Protein AF-A0A2A2M1S4-F1 (afdb_monomer)

Foldseek 3Di:
DDDDDDDDDDDDDDDDDDDDDDDDDDDPDDDDDDPDDDPPPPPPPPDPPDDDDDDDPPDDPDDDDDVVVVVVVVVVVVVLQFWAFAAEDEAQCVVPDDPVLVVQLCVPQPCNVQHRHTDGPVVLVVSLVVSLVVSQVSLVVSQLPVKHWDWDWDDDNHIYIYIYINSDDRPDD

Nearest PDB structures (foldseek):
  8us1-assembly1_A  TM=6.925E-01  e=4.256E-03  Pseudomonas aeruginosa PAO1
  8us2-assembly1_A  TM=6.940E-01  e=2.063E-02  Pseudomonas aeruginosa PAO1
  3mc9-assembly3_A  TM=6.589E-01  e=3.210E-02  Nostoc sp. PCC 7120 = FACHB-418
  2x8x-assembly1_X  TM=6.899E-01  e=9.391E-02  Thermosynechococcus vestitus
  6j09-assembly1_A  TM=4.963E-01  e=4.132E-02  Haemophilus influenzae

Solvent-accessible surface area (backbone atoms only — not comparable to full-atom values): 11290 Å² total; per-residue (Å²): 143,84,86,84,88,83,82,88,87,83,81,90,78,83,90,76,89,76,93,76,81,85,76,79,84,79,75,82,83,77,90,72,95,67,96,69,82,68,82,79,72,72,82,74,78,80,58,91,83,57,80,81,74,86,76,77,88,80,81,73,82,73,81,80,80,57,67,73,61,54,54,56,51,51,51,50,54,52,58,50,61,44,65,37,39,33,46,74,50,78,40,66,42,81,93,71,63,42,73,64,56,52,50,54,45,54,76,70,26,60,57,56,74,46,58,60,42,70,43,23,57,70,57,48,53,52,40,42,53,56,40,34,54,50,50,41,50,52,40,35,74,75,61,25,75,75,36,44,56,49,71,49,73,46,85,61,94,56,30,34,40,37,38,42,32,43,48,66,80,70,82,86,125

Secondary structure (DSSP, 8-state):
-----------------------------------------------TTSPPP--------PPP--HHHHHHHHHHHHHHHS-EE-EEEEES-TTT--HHHHHHHHHH-HHHHTTT-EE-HHHHHHHHHHHHHHHHHHHHHTT-TT-EEEEEEE-SSS-EEEEEEE-------

Sequence (173 aa):
MVSRWGWFGLGATAAFLVAGSAAAQTSPAGDTTRPQTPPTTDGVSLDPNAPLAALPDIGVAWPELKPDATEAAATQATDAAGERRYGWRIEGIDSAATPLLRRRFEELSTLAENDGSAANAAQLDRRAREDGDLLRTLLRGEGYYDARVTTRIEPGAKPQVVLAAEPGTLPSG

pLDDT: mean 78.71, std 19.23, range [35.84, 98.75]

Mean predicted aligned error: 17.97 Å

Organism: NCBI:txid2018661

Radius of gyration: 29.14 Å; Cα contacts (8 Å, |Δi|>4): 161; chains: 1; bounding box: 76×52×60 Å

Structure (mmCIF, N/CA/C/O backbone):
data_AF-A0A2A2M1S4-F1
#
_entry.id   AF-A0A2A2M1S4-F1
#
loop_
_atom_site.group_PDB
_atom_site.id
_atom_site.type_symbol
_atom_site.label_atom_id
_atom_site.label_alt_id
_atom_site.label_comp_id
_atom_site.label_asym_id
_atom_site.label_entity_id
_atom_site.label_seq_id
_atom_site.pdbx_PDB_ins_code
_atom_site.Cartn_x
_atom_site.Cartn_y
_atom_site.Cartn_z
_atom_site.occupancy
_atom_site.B_iso_or_equiv
_atom_site.auth_seq_id
_atom_site.auth_comp_id
_atom_site.auth_asym_id
_atom_site.auth_atom_id
_atom_site.pdbx_PDB_model_num
ATOM 1 N N . MET A 1 1 ? -16.316 14.871 -21.909 1.00 46.59 1 MET A N 1
ATOM 2 C CA . MET A 1 1 ? -15.687 16.192 -21.708 1.00 46.59 1 MET A CA 1
ATOM 3 C C . MET A 1 1 ? -16.493 16.953 -20.676 1.00 46.59 1 ME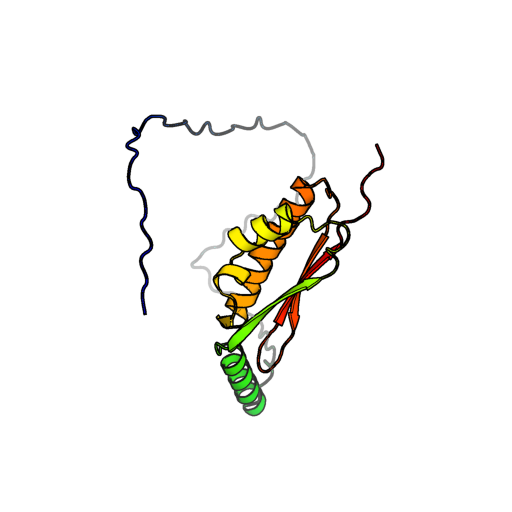T A C 1
ATOM 5 O O . MET A 1 1 ? -17.664 17.184 -20.929 1.00 46.59 1 MET A O 1
ATOM 9 N N . VAL A 1 2 ? -15.883 17.259 -19.531 1.00 45.09 2 VAL A N 1
ATOM 10 C CA . VAL A 1 2 ? -16.003 18.493 -18.727 1.00 45.09 2 VAL A CA 1
ATOM 11 C C . VAL A 1 2 ? -15.406 18.164 -17.361 1.00 45.09 2 VAL A C 1
ATOM 13 O O . VAL A 1 2 ? -16.026 17.551 -16.499 1.00 45.09 2 VAL A O 1
ATOM 16 N N . SER A 1 3 ? -14.139 18.535 -17.223 1.00 46.19 3 SER A N 1
ATOM 17 C CA . SER A 1 3 ? -13.501 18.801 -15.942 1.00 46.19 3 SER A CA 1
ATOM 18 C C . SER A 1 3 ? -14.006 20.147 -15.429 1.00 46.19 3 SER A C 1
ATOM 20 O O . SER A 1 3 ? -14.232 21.046 -16.241 1.00 46.19 3 SER A O 1
ATOM 22 N N . ARG A 1 4 ? -14.087 20.317 -14.106 1.00 54.47 4 ARG A N 1
ATOM 23 C CA . ARG A 1 4 ? -13.601 21.522 -13.410 1.00 54.47 4 ARG A CA 1
ATOM 24 C C . ARG A 1 4 ? -13.652 21.321 -11.899 1.00 54.47 4 ARG A C 1
ATOM 26 O O . ARG A 1 4 ? -14.689 21.416 -11.256 1.00 54.47 4 ARG A O 1
ATOM 33 N N . TRP A 1 5 ? -12.467 21.031 -11.387 1.00 47.03 5 TRP A N 1
ATOM 34 C CA . TRP A 1 5 ? -12.065 21.080 -9.994 1.00 47.03 5 TRP A CA 1
ATOM 35 C C . TRP A 1 5 ? -11.894 22.557 -9.607 1.00 47.03 5 TRP A C 1
ATOM 37 O O . TRP A 1 5 ? -11.208 23.299 -10.311 1.00 47.03 5 TRP A O 1
ATOM 47 N N . GLY A 1 6 ? -12.569 23.004 -8.548 1.00 44.28 6 GLY A N 1
ATOM 48 C CA . GLY A 1 6 ? -12.436 24.351 -7.994 1.00 44.28 6 GLY A CA 1
ATOM 49 C C . GLY A 1 6 ? -11.845 24.265 -6.594 1.00 44.28 6 GLY A C 1
ATOM 50 O O . GLY A 1 6 ? -12.537 23.867 -5.664 1.00 44.28 6 GLY A O 1
ATOM 51 N N . TRP A 1 7 ? -10.563 24.601 -6.464 1.00 46.94 7 TRP A N 1
ATOM 52 C CA . TRP A 1 7 ? -9.856 24.697 -5.190 1.00 46.94 7 TRP A CA 1
ATOM 53 C C . TRP A 1 7 ? -10.080 26.089 -4.578 1.00 46.94 7 TRP A C 1
ATOM 55 O O . TRP A 1 7 ? -9.906 27.107 -5.248 1.00 46.94 7 TRP A O 1
ATOM 65 N N . PHE A 1 8 ? -10.463 26.120 -3.301 1.00 46.69 8 PHE A N 1
ATOM 66 C CA . PHE A 1 8 ? -10.612 27.316 -2.469 1.00 46.69 8 PHE A CA 1
ATOM 67 C C . PHE A 1 8 ? -9.246 27.792 -1.952 1.00 46.69 8 PHE A C 1
ATOM 69 O O . PHE A 1 8 ? -8.544 27.041 -1.281 1.00 46.69 8 PHE A O 1
ATOM 76 N N . GLY A 1 9 ? -8.868 29.041 -2.232 1.00 35.84 9 GLY A N 1
ATOM 77 C CA . GLY A 1 9 ? -7.676 29.677 -1.666 1.00 35.84 9 GLY A CA 1
ATOM 78 C C . GLY A 1 9 ? -8.059 30.764 -0.665 1.00 35.84 9 GLY A C 1
ATOM 79 O O . GLY A 1 9 ? -8.539 31.820 -1.064 1.00 35.84 9 GLY A O 1
ATOM 80 N N . LEU A 1 10 ? -7.846 30.513 0.627 1.00 44.66 10 LEU A N 1
ATOM 81 C CA . LEU A 1 10 ? -7.870 31.531 1.680 1.00 44.66 10 LEU A CA 1
ATOM 82 C C . LEU A 1 10 ? -7.077 31.005 2.880 1.00 44.66 10 LEU A C 1
ATOM 84 O O . LEU A 1 10 ? -7.349 29.905 3.351 1.00 44.66 10 LEU A O 1
ATOM 88 N N . GLY A 1 11 ? -6.118 31.786 3.379 1.00 39.53 11 GLY A N 1
ATOM 89 C CA . GLY A 1 11 ? -5.499 31.516 4.677 1.00 39.53 11 GLY A CA 1
ATOM 90 C C . GLY A 1 11 ? -4.037 31.917 4.771 1.00 39.53 11 GLY A C 1
ATOM 91 O O . GLY A 1 11 ? -3.149 31.084 4.654 1.00 39.53 11 GLY A O 1
ATOM 92 N N . ALA A 1 12 ? -3.802 33.204 5.007 1.00 45.25 12 ALA A N 1
ATOM 93 C CA . ALA A 1 12 ? -2.552 33.698 5.559 1.00 45.25 12 ALA A CA 1
ATOM 94 C C . ALA A 1 12 ? -2.386 33.213 7.008 1.00 45.25 12 ALA A C 1
ATOM 96 O O . ALA A 1 12 ? -3.321 33.368 7.788 1.00 45.25 12 ALA A O 1
ATOM 97 N N . THR A 1 13 ? -1.195 32.747 7.392 1.00 52.09 13 THR A N 1
ATOM 98 C CA . THR A 1 13 ? -0.776 32.689 8.803 1.00 52.09 13 THR A CA 1
ATOM 99 C C . THR A 1 13 ? 0.745 32.765 8.936 1.00 52.09 13 THR A C 1
ATOM 101 O O . THR A 1 13 ? 1.486 31.870 8.546 1.00 52.09 13 THR A O 1
ATOM 104 N N . ALA A 1 14 ? 1.155 33.913 9.473 1.00 48.59 14 ALA A N 1
ATOM 105 C CA . ALA A 1 14 ? 2.341 34.242 10.255 1.00 48.59 14 ALA A CA 1
ATOM 106 C C . ALA A 1 14 ? 3.395 33.147 10.522 1.00 48.59 14 ALA A C 1
ATOM 108 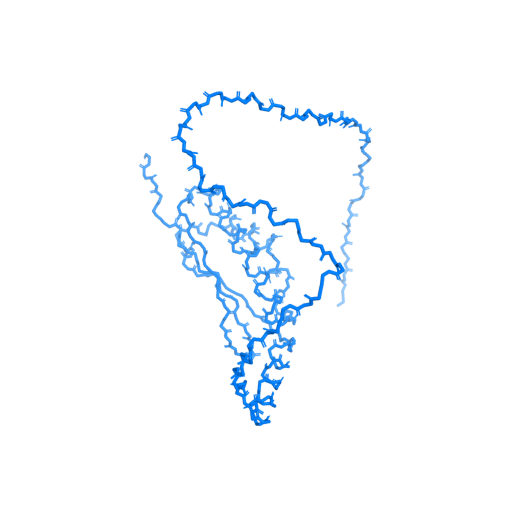O O . ALA A 1 14 ? 3.143 32.146 11.190 1.00 48.59 14 ALA A O 1
ATOM 109 N N . ALA A 1 15 ? 4.628 33.471 10.129 1.00 50.94 15 ALA A N 1
ATOM 110 C CA . ALA A 1 15 ? 5.850 32.943 10.715 1.00 50.94 15 ALA A CA 1
ATOM 111 C C . ALA A 1 15 ? 5.984 33.408 12.173 1.00 50.94 15 ALA A C 1
ATOM 113 O O . ALA A 1 15 ? 5.867 34.604 12.447 1.00 50.94 15 ALA A O 1
ATOM 114 N N . PHE A 1 16 ? 6.277 32.485 13.091 1.00 48.44 16 PHE A N 1
ATOM 115 C CA . PHE A 1 16 ? 6.761 32.840 14.420 1.00 48.44 16 PHE A CA 1
ATOM 116 C C . PHE A 1 16 ? 7.472 31.671 15.125 1.00 48.44 16 PHE A C 1
ATOM 118 O O . PHE A 1 16 ? 6.876 30.611 15.274 1.00 48.44 16 PHE A O 1
ATOM 125 N N . LEU A 1 17 ? 8.694 31.970 15.612 1.00 44.28 17 LEU A N 1
ATOM 126 C CA . LEU A 1 17 ? 9.450 31.378 16.744 1.00 44.28 17 LEU A CA 1
ATOM 127 C C . LEU A 1 17 ? 9.792 29.867 16.639 1.00 44.28 17 LEU A C 1
ATOM 129 O O . LEU A 1 17 ? 9.021 29.067 16.148 1.00 44.28 17 LEU A O 1
ATOM 133 N N . VAL A 1 18 ? 10.920 29.340 17.115 1.00 54.53 18 VAL A N 1
ATOM 134 C CA . VAL A 1 18 ? 11.998 29.859 17.955 1.00 54.53 18 VAL A CA 1
ATOM 135 C C . VAL A 1 18 ? 13.201 28.935 17.782 1.00 54.53 18 VAL A C 1
ATOM 137 O O . VAL A 1 18 ? 13.049 27.721 17.656 1.00 54.53 18 VAL A O 1
ATOM 140 N N . ALA A 1 19 ? 14.398 29.515 17.790 1.00 52.22 19 ALA A N 1
ATOM 141 C CA . ALA A 1 19 ? 15.648 28.784 17.902 1.00 52.22 19 ALA A CA 1
ATOM 142 C C . ALA A 1 19 ? 15.700 28.054 19.256 1.00 52.22 19 ALA A C 1
ATOM 144 O O . ALA A 1 19 ? 15.807 28.688 20.304 1.00 52.22 19 ALA A O 1
ATOM 145 N N . GLY A 1 20 ? 15.604 26.726 19.230 1.00 48.41 20 GLY A N 1
ATOM 146 C CA . GLY A 1 20 ? 15.876 25.872 20.382 1.00 48.41 20 GLY A CA 1
ATOM 147 C C . GLY A 1 20 ? 17.353 25.494 20.407 1.00 48.41 20 GLY A C 1
ATOM 148 O O . GLY A 1 20 ? 17.812 24.736 19.556 1.00 48.41 20 GLY A O 1
ATOM 149 N N . SER A 1 21 ? 18.094 26.048 21.364 1.00 55.34 21 SER A N 1
ATOM 150 C CA . SER A 1 21 ? 19.508 25.768 21.611 1.00 55.34 21 SER A CA 1
ATOM 151 C C . SER A 1 21 ? 19.770 24.273 21.810 1.00 55.34 21 SER A C 1
ATOM 153 O O . SER A 1 21 ? 19.166 23.633 22.669 1.00 55.34 21 SER A O 1
ATOM 155 N N . ALA A 1 22 ? 20.725 23.732 21.055 1.00 49.97 22 ALA A N 1
ATOM 156 C CA . ALA A 1 22 ? 21.293 22.415 21.298 1.00 49.97 22 ALA A CA 1
ATOM 157 C C . ALA A 1 22 ? 22.092 22.439 22.612 1.00 49.97 22 ALA A C 1
ATOM 159 O O . ALA A 1 22 ? 23.229 22.907 22.654 1.00 49.97 22 ALA A O 1
ATOM 160 N N . ALA A 1 23 ? 21.496 21.951 23.699 1.00 49.06 23 ALA A N 1
ATOM 161 C CA . ALA A 1 23 ? 22.235 21.614 24.906 1.00 49.06 23 ALA A CA 1
ATOM 162 C C . ALA A 1 23 ? 22.949 20.275 24.670 1.00 49.06 23 ALA A C 1
ATOM 164 O O . ALA A 1 23 ? 22.325 19.213 24.655 1.00 49.06 23 ALA A O 1
ATOM 165 N N . ALA A 1 24 ? 24.259 20.333 24.439 1.00 47.41 24 ALA A N 1
ATOM 166 C CA . ALA A 1 24 ? 25.119 19.159 24.435 1.00 47.41 24 ALA A CA 1
ATOM 167 C C . ALA A 1 24 ? 25.024 18.459 25.803 1.00 47.41 24 ALA A 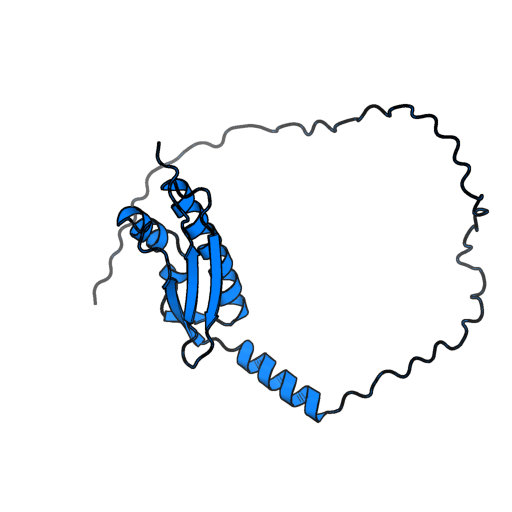C 1
ATOM 169 O O . ALA A 1 24 ? 25.321 19.060 26.834 1.00 47.41 24 ALA A O 1
ATOM 170 N N . GLN A 1 25 ? 24.595 17.196 25.822 1.00 56.69 25 GLN A N 1
ATOM 171 C CA . GLN A 1 25 ? 24.606 16.385 27.037 1.00 56.69 25 GLN A CA 1
ATOM 172 C C . GLN A 1 25 ? 26.050 16.006 27.382 1.00 56.69 25 GLN A C 1
ATOM 174 O O . GLN A 1 25 ? 26.641 15.127 26.757 1.00 56.69 25 GLN A O 1
ATOM 179 N N . THR A 1 26 ? 26.620 16.653 28.395 1.00 54.81 26 THR A N 1
ATOM 180 C CA . THR A 1 26 ? 27.832 16.178 29.066 1.00 54.81 26 THR A CA 1
ATOM 181 C C . THR A 1 26 ? 27.441 15.059 30.029 1.00 54.81 26 THR A C 1
ATOM 183 O O . THR A 1 26 ? 26.838 15.319 31.069 1.00 54.81 26 THR A O 1
ATOM 186 N N . SER A 1 27 ? 27.751 13.809 29.678 1.00 55.16 27 SER A N 1
ATOM 187 C CA . SER A 1 27 ? 27.622 12.683 30.612 1.00 55.16 27 SER A CA 1
ATOM 188 C C . SER A 1 27 ? 28.690 12.776 31.709 1.00 55.16 27 SER A C 1
ATOM 190 O O . SER A 1 27 ? 29.852 13.033 31.384 1.00 55.16 27 SER A O 1
ATOM 192 N N . PRO A 1 28 ? 28.351 12.541 32.988 1.00 54.41 28 PRO A N 1
ATOM 193 C CA . PRO A 1 28 ? 29.351 12.352 34.026 1.00 54.41 28 PRO A CA 1
ATOM 194 C C . PRO A 1 28 ? 30.052 11.008 33.797 1.00 54.41 28 PRO A C 1
ATOM 196 O O . PRO A 1 28 ? 29.408 9.961 33.718 1.00 54.41 28 PRO A O 1
ATOM 199 N N . ALA A 1 29 ? 31.378 11.043 33.660 1.00 55.06 29 ALA A N 1
ATOM 200 C CA . ALA A 1 29 ? 32.202 9.844 33.620 1.00 55.06 29 ALA A CA 1
ATOM 201 C C . ALA A 1 29 ? 32.119 9.153 34.989 1.00 55.06 29 ALA A C 1
ATOM 203 O O . ALA A 1 29 ? 32.615 9.671 35.987 1.00 55.06 29 ALA A O 1
ATOM 204 N N . GLY A 1 30 ? 31.434 8.012 35.039 1.00 51.78 30 GLY A N 1
ATOM 205 C CA . GLY A 1 30 ? 31.436 7.142 36.205 1.00 51.78 30 GLY A CA 1
ATOM 206 C C . GLY A 1 30 ? 32.791 6.457 36.337 1.00 51.78 30 GLY A C 1
ATOM 207 O O . GLY A 1 30 ? 33.197 5.708 35.449 1.00 51.78 30 GLY A O 1
ATOM 208 N N . ASP A 1 31 ? 33.461 6.690 37.463 1.00 55.47 31 ASP A N 1
ATOM 209 C CA . ASP A 1 31 ? 34.559 5.856 37.935 1.00 55.47 31 ASP A CA 1
ATOM 210 C C . ASP A 1 31 ? 34.049 4.423 38.130 1.00 55.47 31 ASP A C 1
ATOM 212 O O . ASP A 1 31 ? 33.253 4.125 39.020 1.00 55.47 31 ASP A O 1
ATOM 216 N N . THR A 1 32 ? 34.505 3.510 37.279 1.00 55.00 32 THR A N 1
ATOM 217 C CA . THR A 1 32 ? 34.473 2.074 37.554 1.00 55.00 32 THR A CA 1
ATOM 218 C C . THR A 1 32 ? 35.891 1.553 37.431 1.00 55.00 32 THR A C 1
ATOM 220 O O . THR A 1 32 ? 36.400 1.288 36.343 1.00 55.00 32 THR A O 1
ATOM 223 N N . THR A 1 33 ? 36.535 1.409 38.584 1.00 54.97 33 THR A N 1
ATOM 224 C CA . THR A 1 33 ? 37.806 0.718 38.760 1.00 54.97 33 THR A CA 1
ATOM 225 C C . THR A 1 33 ? 37.646 -0.737 38.320 1.00 54.97 33 THR A C 1
ATOM 227 O O . THR A 1 33 ? 37.078 -1.561 39.036 1.00 54.97 33 THR A O 1
ATOM 230 N N . ARG A 1 34 ? 38.156 -1.073 37.134 1.00 51.50 34 ARG A N 1
ATOM 231 C CA . ARG A 1 34 ? 38.344 -2.456 36.688 1.00 51.50 34 ARG A CA 1
ATOM 232 C C . ARG A 1 34 ? 39.837 -2.669 36.440 1.00 51.50 34 ARG A C 1
ATOM 234 O O . ARG A 1 34 ? 40.363 -2.067 35.508 1.00 51.50 34 ARG A O 1
ATOM 241 N N . PRO A 1 35 ? 40.549 -3.513 37.208 1.00 56.16 35 PRO A N 1
ATOM 242 C CA . PRO A 1 35 ? 41.902 -3.887 36.840 1.00 56.16 35 PRO A CA 1
ATOM 243 C C . PRO A 1 35 ? 41.795 -4.935 35.735 1.00 56.16 35 PRO A C 1
ATOM 245 O O . PRO A 1 35 ? 41.673 -6.124 36.008 1.00 56.16 35 PRO A O 1
ATOM 248 N N . GLN A 1 36 ? 41.751 -4.500 34.481 1.00 58.69 36 GLN A N 1
ATOM 249 C CA . GLN A 1 36 ? 42.050 -5.360 33.340 1.00 58.69 36 GLN A CA 1
ATOM 250 C C . GLN A 1 36 ? 43.210 -4.685 32.632 1.00 58.69 36 GLN A C 1
ATOM 252 O O . GLN A 1 36 ? 43.014 -3.701 31.927 1.00 58.69 36 GLN A O 1
ATOM 257 N N . THR A 1 37 ? 44.421 -5.162 32.880 1.00 58.22 37 THR A N 1
ATOM 258 C CA . THR A 1 37 ? 45.569 -4.814 32.052 1.00 58.22 37 THR A CA 1
ATOM 259 C C . THR A 1 37 ? 45.324 -5.483 30.696 1.00 58.22 37 THR A C 1
ATOM 261 O O . THR A 1 37 ? 45.351 -6.716 30.643 1.00 58.22 37 THR A O 1
ATOM 264 N N . PRO A 1 38 ? 45.017 -4.751 29.607 1.00 62.69 38 PRO A N 1
ATOM 265 C CA . PRO A 1 38 ? 45.154 -5.332 28.278 1.00 62.69 38 PRO A CA 1
ATOM 266 C C . PRO A 1 38 ? 46.623 -5.750 28.109 1.00 62.69 38 PRO A C 1
ATOM 268 O O . PRO A 1 38 ? 47.496 -5.086 28.679 1.00 62.69 38 PRO A O 1
ATOM 271 N N . PRO A 1 39 ? 46.953 -6.815 27.354 1.00 61.38 39 PRO A N 1
ATOM 272 C CA . PRO A 1 39 ? 48.316 -6.926 26.860 1.00 61.38 39 PRO A CA 1
ATOM 273 C C . PRO A 1 39 ? 48.619 -5.604 26.156 1.00 61.38 39 PRO A C 1
ATOM 275 O O . PRO A 1 39 ? 47.858 -5.185 25.280 1.00 61.38 39 PRO A O 1
ATOM 278 N N . THR A 1 40 ? 49.671 -4.915 26.596 1.00 56.59 40 THR A N 1
ATOM 279 C CA . THR A 1 40 ? 50.251 -3.795 25.866 1.00 56.59 40 THR A CA 1
ATOM 280 C C . THR A 1 40 ? 50.479 -4.302 24.449 1.00 56.59 40 THR A C 1
ATOM 282 O O . THR A 1 40 ? 51.404 -5.066 24.197 1.00 56.59 40 THR A O 1
ATOM 285 N N . THR A 1 41 ? 49.583 -3.958 23.524 1.00 59.53 41 THR A N 1
ATOM 286 C CA . THR A 1 41 ? 49.970 -3.918 22.124 1.00 59.53 41 THR A CA 1
ATOM 287 C C . THR A 1 41 ? 50.943 -2.766 22.109 1.00 59.53 41 THR A C 1
ATOM 289 O O . THR A 1 41 ? 50.519 -1.613 22.205 1.00 59.53 41 THR A O 1
ATOM 292 N N . ASP A 1 42 ? 52.236 -3.095 22.167 1.00 59.50 42 ASP A N 1
ATOM 293 C CA . ASP A 1 42 ? 53.300 -2.127 21.962 1.00 59.50 42 ASP A CA 1
ATOM 294 C C . ASP A 1 42 ? 52.866 -1.249 20.800 1.00 59.50 42 ASP A C 1
ATOM 296 O O . ASP A 1 42 ? 52.468 -1.758 19.749 1.00 59.50 42 ASP A O 1
ATOM 300 N N . GLY A 1 43 ? 52.810 0.058 21.051 1.00 57.84 43 GLY A N 1
ATOM 301 C CA . GLY A 1 43 ? 52.369 1.035 20.075 1.00 57.84 43 GLY A CA 1
ATOM 302 C C . GLY A 1 43 ? 53.267 0.937 18.856 1.00 57.84 43 GLY A C 1
ATOM 303 O O . GLY A 1 43 ? 54.325 1.560 18.807 1.00 57.84 43 GLY A O 1
ATOM 304 N N . VAL A 1 44 ? 52.854 0.135 17.879 1.00 63.72 44 VAL A N 1
ATOM 305 C CA . VAL A 1 44 ? 53.464 0.103 16.563 1.00 63.72 44 VAL A CA 1
ATOM 306 C C . VAL A 1 44 ? 53.166 1.460 15.943 1.00 63.72 44 VAL A C 1
ATOM 308 O O . VAL A 1 44 ? 52.081 1.719 15.430 1.00 63.72 44 VAL A O 1
ATOM 311 N N . SER A 1 45 ? 54.114 2.386 16.071 1.00 65.06 45 SER A N 1
ATOM 312 C CA . SER A 1 45 ? 54.099 3.615 15.291 1.00 65.06 45 SER A CA 1
ATOM 313 C C . SER A 1 45 ? 54.251 3.201 13.832 1.00 65.06 45 SER A C 1
ATOM 315 O O . SER A 1 45 ? 55.348 2.873 13.388 1.00 65.06 45 SER A O 1
ATOM 317 N N . LEU A 1 46 ? 53.135 3.149 13.108 1.00 72.25 46 LEU A N 1
ATOM 318 C CA . LEU A 1 46 ? 53.108 2.863 11.679 1.00 72.25 46 LEU A CA 1
ATOM 319 C C . LEU A 1 46 ? 53.780 4.035 10.951 1.00 72.25 46 LEU A C 1
ATOM 321 O O . LEU A 1 46 ? 53.180 5.096 10.793 1.00 72.25 46 LEU A O 1
ATOM 325 N N . ASP A 1 47 ? 55.042 3.868 10.557 1.00 78.75 47 ASP A N 1
ATOM 326 C CA . ASP A 1 47 ? 55.748 4.839 9.720 1.00 78.75 47 ASP A CA 1
ATOM 327 C C . ASP A 1 47 ? 55.227 4.731 8.272 1.00 78.75 47 ASP A C 1
ATOM 329 O O . ASP A 1 47 ? 55.387 3.676 7.651 1.00 78.75 47 ASP A O 1
ATOM 333 N N . PRO A 1 48 ? 54.609 5.786 7.703 1.00 80.31 48 PRO A N 1
ATOM 334 C CA . PRO A 1 48 ? 54.086 5.763 6.335 1.00 80.31 48 PRO A CA 1
ATOM 335 C C . PRO A 1 48 ? 55.181 5.669 5.262 1.00 80.31 48 PRO A C 1
ATOM 337 O O . PRO A 1 48 ? 54.864 5.407 4.104 1.00 80.31 48 PRO A O 1
ATOM 340 N N . ASN A 1 49 ? 56.450 5.885 5.625 1.00 85.31 49 ASN A N 1
ATOM 341 C CA . ASN A 1 49 ? 57.600 5.712 4.738 1.00 85.31 49 ASN A CA 1
ATOM 342 C C . ASN A 1 49 ? 58.311 4.367 4.944 1.00 85.31 49 ASN A C 1
ATOM 344 O O . ASN A 1 49 ? 59.302 4.097 4.259 1.00 85.31 49 ASN A O 1
ATOM 348 N N . ALA A 1 50 ? 57.839 3.521 5.868 1.00 84.19 50 ALA A N 1
ATOM 349 C CA . ALA A 1 50 ? 58.404 2.193 6.044 1.00 84.19 50 ALA A CA 1
ATOM 350 C C . ALA A 1 50 ? 58.185 1.344 4.777 1.00 84.19 50 ALA A C 1
ATOM 352 O O . ALA A 1 50 ? 57.103 1.382 4.181 1.00 84.19 50 ALA A O 1
ATOM 353 N N . PRO A 1 51 ? 59.186 0.551 4.354 1.00 80.69 51 PRO A N 1
ATOM 354 C CA . PRO A 1 51 ? 59.022 -0.356 3.226 1.00 80.69 51 PRO A CA 1
ATOM 355 C C . PRO A 1 51 ? 57.916 -1.376 3.527 1.00 80.69 51 PRO A C 1
ATOM 357 O O . PRO A 1 51 ? 57.866 -1.938 4.623 1.00 80.69 51 PRO A O 1
ATOM 360 N N . LEU A 1 52 ? 57.038 -1.630 2.548 1.00 82.00 52 LEU A N 1
ATOM 361 C CA . LEU A 1 52 ? 55.987 -2.635 2.703 1.00 82.00 52 LEU A CA 1
ATOM 362 C C . LEU A 1 52 ? 56.615 -4.010 2.942 1.00 82.00 52 LEU A C 1
ATOM 364 O O . LEU A 1 52 ? 57.514 -4.436 2.214 1.00 82.00 52 LEU A O 1
ATOM 368 N N . ALA A 1 53 ? 56.103 -4.721 3.946 1.00 83.31 53 ALA A N 1
ATOM 369 C CA . ALA A 1 53 ? 56.419 -6.128 4.127 1.00 83.31 53 ALA A CA 1
ATOM 370 C C . ALA A 1 53 ? 55.992 -6.916 2.879 1.00 83.31 53 ALA A C 1
ATOM 372 O O . ALA A 1 53 ? 54.955 -6.629 2.276 1.00 83.31 53 ALA A O 1
ATOM 373 N N . ALA A 1 54 ? 56.784 -7.921 2.504 1.00 81.56 54 ALA A N 1
ATOM 374 C CA . ALA A 1 54 ? 56.430 -8.817 1.413 1.00 81.56 54 ALA A CA 1
ATOM 375 C C . ALA A 1 54 ? 55.115 -9.533 1.759 1.00 81.56 54 ALA A C 1
ATOM 377 O O . ALA A 1 54 ? 55.063 -10.326 2.702 1.00 81.56 54 ALA A O 1
ATOM 378 N N . LEU A 1 55 ? 54.050 -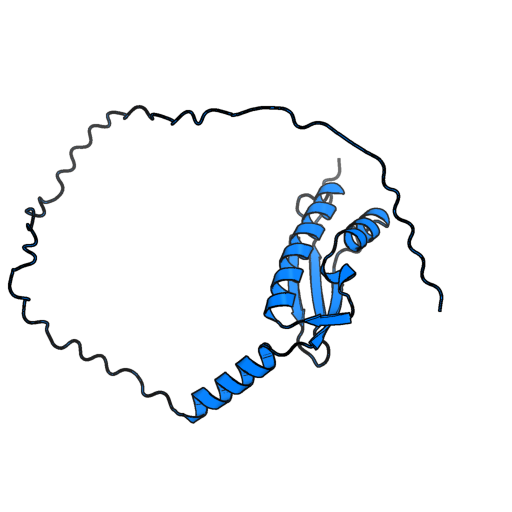9.222 1.017 1.00 80.75 55 LEU A N 1
ATOM 379 C CA . LEU A 1 55 ? 52.777 -9.918 1.154 1.00 80.75 55 LEU A CA 1
ATOM 380 C C . LEU A 1 55 ? 52.938 -11.347 0.614 1.00 80.75 55 LEU A C 1
ATOM 382 O O . LEU A 1 55 ? 53.436 -11.508 -0.504 1.00 80.75 55 LEU A O 1
ATOM 386 N N . PRO A 1 56 ? 52.532 -12.383 1.369 1.00 81.88 56 PRO A N 1
ATOM 387 C CA . PRO A 1 56 ? 52.398 -13.715 0.798 1.00 81.88 56 PRO A CA 1
ATOM 388 C C . PRO A 1 56 ? 51.360 -13.675 -0.331 1.00 81.88 56 PRO A C 1
ATOM 390 O O . PRO A 1 56 ? 50.386 -12.924 -0.251 1.00 81.88 56 PRO A O 1
ATOM 393 N N . ASP A 1 57 ? 51.563 -14.474 -1.378 1.00 75.94 57 ASP A N 1
ATOM 394 C CA . ASP A 1 57 ? 50.602 -14.588 -2.475 1.00 75.94 57 ASP A CA 1
ATOM 395 C C . ASP A 1 57 ? 49.318 -15.263 -1.969 1.00 75.94 57 ASP A C 1
ATOM 397 O O . ASP A 1 57 ? 49.253 -16.480 -1.785 1.00 75.94 57 ASP A O 1
ATOM 401 N N . ILE A 1 58 ? 48.296 -14.452 -1.683 1.00 78.00 58 ILE A N 1
ATOM 402 C CA . ILE A 1 58 ? 46.949 -14.908 -1.328 1.00 78.00 58 ILE A CA 1
ATOM 403 C C . ILE A 1 58 ? 46.175 -15.076 -2.643 1.00 78.00 58 ILE A C 1
ATOM 405 O O . ILE A 1 58 ? 45.244 -14.333 -2.956 1.00 78.00 58 ILE A O 1
ATOM 409 N N . GLY A 1 59 ? 46.610 -16.044 -3.449 1.00 72.31 59 GLY A N 1
ATOM 410 C CA . GLY A 1 59 ? 46.011 -16.378 -4.736 1.00 72.31 59 GLY A CA 1
ATOM 411 C C . GLY A 1 59 ? 44.691 -17.128 -4.568 1.00 72.31 59 GLY A C 1
ATOM 412 O O . GLY A 1 59 ? 44.642 -18.347 -4.718 1.00 72.31 59 GLY A O 1
ATOM 413 N N . VAL A 1 60 ? 43.602 -16.421 -4.250 1.00 82.94 60 VAL A N 1
ATOM 414 C CA . VAL A 1 60 ? 42.253 -16.997 -4.357 1.00 82.94 60 VAL A CA 1
ATOM 415 C C . VAL A 1 60 ? 41.844 -16.934 -5.824 1.00 82.94 60 VAL A C 1
ATOM 417 O O . VAL A 1 60 ? 41.637 -15.850 -6.368 1.00 82.94 60 VAL A O 1
ATOM 420 N N . ALA A 1 61 ? 41.749 -18.094 -6.476 1.00 79.88 61 ALA A N 1
ATOM 421 C CA . ALA A 1 61 ? 41.233 -18.180 -7.836 1.00 79.88 61 ALA A CA 1
ATOM 422 C C . ALA A 1 61 ? 39.773 -17.706 -7.847 1.00 79.88 61 ALA A C 1
ATOM 424 O O . ALA A 1 61 ? 38.880 -18.397 -7.348 1.00 79.88 61 ALA A O 1
ATOM 425 N N . TRP A 1 62 ? 39.539 -16.509 -8.385 1.00 80.94 62 TRP A N 1
ATOM 426 C CA . TRP A 1 62 ? 38.189 -16.008 -8.588 1.00 80.94 62 TRP A CA 1
ATOM 427 C C . TRP A 1 62 ? 37.495 -16.881 -9.638 1.00 80.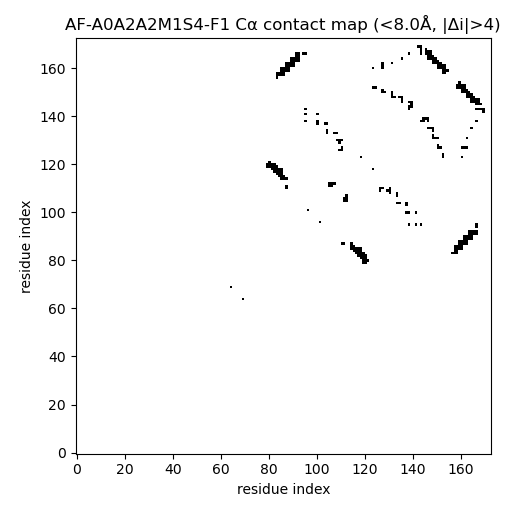94 62 TRP A C 1
ATOM 429 O O . TRP A 1 62 ? 38.084 -17.145 -10.687 1.00 80.94 62 TRP A O 1
ATOM 439 N N . PRO A 1 63 ? 36.271 -17.369 -9.377 1.00 80.31 63 PRO A N 1
ATOM 440 C CA . PRO A 1 63 ? 35.548 -18.162 -10.356 1.00 80.31 63 PRO A CA 1
ATOM 441 C C . PRO A 1 63 ? 35.298 -17.333 -11.622 1.00 80.31 63 PRO A C 1
ATOM 443 O O . PRO A 1 63 ? 34.781 -16.219 -11.554 1.00 80.31 63 PRO A O 1
ATOM 446 N N . GLU A 1 64 ? 35.649 -17.900 -12.774 1.00 78.75 64 GLU A N 1
ATOM 447 C CA . GLU A 1 64 ? 35.385 -17.320 -14.093 1.00 78.75 64 GLU A CA 1
ATOM 448 C C . GLU A 1 64 ? 33.867 -17.173 -14.305 1.00 78.75 64 GLU A C 1
ATOM 450 O O . GLU A 1 64 ? 33.121 -18.161 -14.254 1.00 78.75 64 GLU A O 1
ATOM 455 N N . LEU A 1 65 ? 33.388 -15.946 -14.547 1.00 72.69 65 LEU A N 1
ATOM 456 C CA . LEU A 1 65 ? 31.994 -15.722 -14.930 1.00 72.69 65 LEU A CA 1
ATOM 457 C C . LEU A 1 65 ? 31.780 -16.230 -16.358 1.00 72.69 65 LEU A C 1
ATOM 459 O O . LEU A 1 65 ? 32.326 -15.689 -17.318 1.00 72.69 65 LEU A O 1
ATOM 463 N N . LYS A 1 66 ? 30.941 -17.258 -16.509 1.00 76.19 66 LYS A N 1
ATOM 464 C CA . LYS A 1 66 ? 30.499 -17.719 -17.828 1.00 76.19 66 LYS A CA 1
ATOM 465 C C . LYS A 1 66 ? 29.623 -16.638 -18.481 1.00 76.19 66 LYS A C 1
ATOM 467 O O . LYS A 1 66 ? 28.665 -16.203 -17.836 1.00 76.19 66 LYS A O 1
ATOM 472 N N . PRO A 1 67 ? 29.879 -16.253 -19.744 1.00 67.56 67 PRO A N 1
ATOM 473 C CA . PRO A 1 67 ? 29.131 -15.192 -20.427 1.00 67.56 67 PRO A CA 1
ATOM 474 C C . PRO A 1 67 ? 27.618 -15.469 -20.483 1.00 67.56 67 PRO A C 1
ATOM 476 O O . PRO A 1 67 ? 26.817 -14.554 -20.306 1.00 67.56 67 PRO A O 1
ATOM 479 N N . ASP A 1 68 ? 27.225 -16.741 -20.590 1.00 64.62 68 ASP A N 1
ATOM 480 C CA . ASP A 1 68 ? 25.820 -17.164 -20.650 1.00 64.62 68 ASP A CA 1
ATOM 481 C C . ASP A 1 68 ? 25.021 -16.814 -19.378 1.00 64.62 68 ASP A C 1
ATOM 483 O O . ASP A 1 68 ? 23.816 -16.564 -19.433 1.00 64.62 68 ASP A O 1
ATOM 487 N N . ALA A 1 69 ? 25.681 -16.769 -18.212 1.00 62.91 69 ALA A N 1
ATOM 488 C CA . ALA A 1 69 ? 25.038 -16.401 -16.949 1.00 62.91 69 ALA A CA 1
ATOM 489 C C . ALA A 1 69 ? 24.811 -14.884 -16.840 1.00 62.91 69 ALA A C 1
ATOM 491 O O . ALA A 1 69 ? 23.827 -14.444 -16.243 1.00 62.91 69 ALA A O 1
ATOM 492 N N . THR A 1 70 ? 25.697 -14.082 -17.435 1.00 64.06 70 THR A N 1
ATOM 493 C CA . THR A 1 70 ? 25.608 -12.619 -17.416 1.00 64.06 70 THR A CA 1
ATOM 494 C C . THR A 1 70 ? 24.464 -12.118 -18.292 1.00 64.06 70 THR A C 1
ATOM 496 O O . THR A 1 70 ? 23.711 -11.245 -17.867 1.00 64.06 70 THR A O 1
ATOM 499 N N . GLU A 1 71 ? 24.282 -12.687 -19.483 1.00 64.06 71 GLU A N 1
ATOM 500 C CA . GLU A 1 71 ? 23.253 -12.235 -20.426 1.00 64.06 71 GLU A CA 1
ATOM 501 C C . GLU A 1 71 ? 21.830 -12.594 -19.962 1.00 64.06 71 GLU A C 1
ATOM 503 O O . GLU A 1 71 ? 20.916 -11.764 -20.018 1.00 64.06 71 GLU A O 1
ATOM 508 N N . ALA A 1 72 ? 21.648 -13.786 -19.380 1.00 64.81 72 ALA A N 1
ATOM 509 C CA . ALA A 1 72 ? 20.383 -14.183 -18.761 1.00 64.81 72 ALA A CA 1
ATOM 510 C C . ALA A 1 72 ? 20.023 -13.314 -17.539 1.00 64.81 72 ALA A C 1
ATOM 512 O O . ALA A 1 72 ? 18.869 -12.900 -17.393 1.00 64.81 72 ALA A O 1
ATOM 513 N N . ALA A 1 73 ? 20.999 -12.996 -16.679 1.00 65.81 73 ALA A N 1
ATOM 514 C CA . ALA A 1 73 ? 20.788 -12.122 -15.523 1.00 65.81 73 ALA A CA 1
ATOM 515 C C . ALA A 1 73 ? 20.497 -10.668 -15.937 1.00 65.81 73 ALA A C 1
ATOM 517 O O . ALA A 1 73 ? 19.605 -10.035 -15.373 1.00 65.81 73 ALA A O 1
ATOM 518 N N . ALA A 1 74 ? 21.192 -10.151 -16.955 1.00 64.00 74 ALA A N 1
ATOM 519 C CA . ALA A 1 74 ? 20.964 -8.808 -17.488 1.00 64.00 74 ALA A CA 1
ATOM 520 C C . ALA A 1 74 ? 19.569 -8.662 -18.119 1.00 64.00 74 ALA A C 1
ATOM 522 O O . ALA A 1 74 ? 18.888 -7.654 -17.911 1.00 64.00 74 ALA A O 1
ATOM 523 N N . THR A 1 75 ? 19.104 -9.692 -18.831 1.00 62.50 75 THR A N 1
ATOM 524 C CA . THR A 1 75 ? 17.759 -9.714 -19.425 1.00 62.50 75 THR A CA 1
ATOM 525 C C . THR A 1 75 ? 16.674 -9.714 -18.344 1.00 62.50 75 THR A C 1
ATOM 527 O O . THR A 1 75 ? 15.741 -8.916 -18.410 1.00 62.50 75 THR A O 1
ATOM 530 N N . GLN A 1 76 ? 16.827 -10.529 -17.292 1.00 62.12 76 GLN A N 1
ATOM 531 C CA . GLN A 1 76 ? 15.897 -10.545 -16.154 1.00 62.12 76 GLN A CA 1
ATOM 532 C C . GLN A 1 76 ? 15.899 -9.228 -15.372 1.00 62.12 76 GLN A C 1
ATOM 534 O O . GLN A 1 76 ? 14.837 -8.749 -14.982 1.00 62.12 76 GLN A O 1
ATOM 539 N N . ALA A 1 77 ? 17.067 -8.613 -15.169 1.00 62.16 77 ALA A N 1
ATOM 540 C CA . ALA A 1 77 ? 17.167 -7.316 -14.505 1.00 62.16 77 ALA A CA 1
ATOM 541 C C . ALA A 1 77 ? 16.454 -6.210 -15.302 1.00 62.16 77 ALA A C 1
ATOM 543 O O . ALA A 1 77 ? 15.768 -5.371 -14.720 1.00 62.16 77 ALA A O 1
ATOM 544 N N . THR A 1 78 ? 16.565 -6.242 -16.632 1.00 62.78 78 THR A N 1
ATOM 545 C CA . THR A 1 78 ? 15.903 -5.280 -17.527 1.00 62.78 78 THR A CA 1
ATOM 546 C C . THR A 1 78 ? 14.385 -5.465 -17.526 1.00 62.78 78 THR A C 1
ATOM 548 O O . THR A 1 78 ? 13.643 -4.491 -17.429 1.00 62.78 78 THR A O 1
ATOM 551 N N . ASP A 1 79 ? 13.906 -6.710 -17.557 1.00 62.81 79 ASP A N 1
ATOM 552 C CA . ASP A 1 79 ? 12.473 -7.013 -17.502 1.00 62.81 79 ASP A CA 1
ATOM 553 C C . ASP A 1 79 ? 11.882 -6.695 -16.111 1.00 62.81 79 ASP A C 1
ATOM 555 O O . ASP A 1 79 ? 10.777 -6.168 -15.989 1.00 62.81 79 ASP A O 1
ATOM 559 N N . ALA A 1 80 ? 12.635 -6.908 -15.027 1.00 67.25 80 ALA A N 1
ATOM 560 C CA . ALA A 1 80 ? 12.239 -6.487 -13.678 1.00 67.25 80 ALA A CA 1
ATOM 561 C C . ALA A 1 80 ? 12.189 -4.953 -13.514 1.00 67.25 80 ALA A C 1
ATOM 563 O O . ALA A 1 80 ? 11.378 -4.440 -12.735 1.00 67.25 80 ALA A O 1
ATOM 564 N N . ALA A 1 81 ? 13.025 -4.225 -14.260 1.00 73.12 81 ALA A N 1
ATOM 565 C CA . ALA A 1 81 ? 13.031 -2.765 -14.301 1.00 73.12 81 ALA A CA 1
ATOM 566 C C . ALA A 1 81 ? 11.911 -2.172 -15.177 1.00 73.12 81 ALA A C 1
ATOM 568 O O . ALA A 1 81 ? 11.609 -0.984 -15.050 1.00 73.12 81 ALA A O 1
ATOM 569 N N . GLY A 1 82 ? 11.276 -2.979 -16.032 1.00 87.56 82 GLY A N 1
ATOM 570 C CA . GLY A 1 82 ? 10.160 -2.556 -16.872 1.00 87.56 82 GLY A CA 1
ATOM 571 C C . GLY A 1 82 ? 8.934 -2.137 -16.058 1.00 87.56 82 GLY A C 1
ATOM 572 O O . GLY A 1 82 ? 8.518 -2.820 -15.117 1.00 87.56 82 GLY A O 1
ATOM 573 N N . GLU A 1 83 ? 8.324 -1.015 -16.435 1.00 94.19 83 GLU A N 1
ATOM 574 C CA . GLU A 1 83 ? 7.076 -0.561 -15.827 1.00 94.19 83 GLU A CA 1
ATOM 575 C C . GLU A 1 83 ? 5.890 -1.365 -16.370 1.00 94.19 83 GLU A C 1
ATOM 577 O O . GLU A 1 83 ? 5.708 -1.508 -17.582 1.00 94.19 83 GLU A O 1
ATOM 582 N N . ARG A 1 84 ? 5.045 -1.875 -15.472 1.00 95.25 84 ARG A N 1
ATOM 583 C CA . ARG A 1 84 ? 3.799 -2.564 -15.831 1.00 95.25 84 ARG A CA 1
ATOM 584 C C . ARG A 1 84 ? 2.642 -1.966 -15.056 1.00 95.25 84 ARG A C 1
ATOM 586 O O . ARG A 1 84 ? 2.804 -1.549 -13.911 1.00 95.25 84 ARG A O 1
ATOM 593 N N . ARG A 1 85 ? 1.458 -1.941 -15.675 1.00 97.31 85 ARG A N 1
ATOM 594 C CA . ARG A 1 85 ? 0.227 -1.626 -14.941 1.00 97.31 85 ARG A CA 1
ATOM 595 C C . ARG A 1 85 ? 0.049 -2.649 -13.831 1.00 97.31 85 ARG A C 1
ATOM 597 O O . ARG A 1 85 ? 0.205 -3.840 -14.091 1.00 97.31 85 ARG A O 1
ATOM 604 N N . TYR A 1 86 ? -0.304 -2.195 -12.639 1.00 97.88 86 TYR A N 1
ATOM 605 C CA . TYR A 1 86 ? -0.528 -3.064 -11.487 1.00 97.88 86 TYR A CA 1
ATOM 606 C C . TYR A 1 86 ? -1.967 -2.954 -10.977 1.00 97.88 86 TYR A C 1
ATOM 608 O O . TYR A 1 86 ? -2.750 -2.125 -11.443 1.00 97.88 86 TYR A O 1
ATOM 616 N N . GLY A 1 87 ? -2.342 -3.846 -10.070 1.00 98.06 87 GLY A N 1
ATOM 617 C CA . GLY A 1 87 ? -3.525 -3.704 -9.224 1.00 98.06 87 GLY A CA 1
ATOM 618 C C . GLY A 1 87 ? -3.160 -3.954 -7.767 1.00 98.06 87 GLY A C 1
ATOM 619 O O . GLY A 1 87 ? -2.065 -4.441 -7.474 1.00 98.06 87 GLY A O 1
ATOM 620 N N . TRP A 1 88 ? -4.065 -3.641 -6.847 1.00 98.38 88 TRP A N 1
ATOM 621 C CA . TRP A 1 88 ? -3.863 -3.916 -5.428 1.00 98.38 88 TRP A CA 1
ATOM 622 C C . TRP A 1 88 ? -5.113 -4.505 -4.775 1.00 98.38 88 TRP A C 1
ATOM 624 O O . TRP A 1 88 ? -6.218 -4.415 -5.310 1.00 98.38 88 TRP A O 1
ATOM 634 N N . ARG A 1 89 ? -4.931 -5.177 -3.636 1.00 97.69 89 ARG A N 1
ATOM 635 C CA . ARG A 1 89 ? -6.027 -5.655 -2.783 1.00 97.69 89 ARG A CA 1
ATOM 636 C C . ARG A 1 89 ? -5.588 -5.795 -1.331 1.00 97.69 89 ARG A C 1
ATOM 638 O O . ARG A 1 89 ? -4.411 -6.026 -1.056 1.00 97.69 89 ARG A O 1
ATOM 645 N N . ILE A 1 90 ? -6.553 -5.703 -0.422 1.00 97.88 90 ILE A N 1
ATOM 646 C CA . ILE A 1 90 ? -6.371 -6.017 0.997 1.00 97.88 90 ILE A CA 1
ATOM 647 C C . ILE A 1 90 ? -7.029 -7.370 1.282 1.00 97.88 90 ILE A C 1
ATOM 649 O O . ILE A 1 90 ? -8.153 -7.614 0.848 1.00 97.88 90 ILE A O 1
ATOM 653 N N . GLU A 1 91 ? -6.336 -8.238 2.012 1.00 97.00 91 GLU A N 1
ATOM 654 C CA . GLU A 1 91 ? -6.839 -9.534 2.481 1.00 97.00 91 GLU A CA 1
ATOM 655 C C . GLU A 1 91 ? -6.922 -9.561 4.013 1.00 97.00 91 GLU A C 1
ATOM 657 O O . GLU A 1 91 ? -6.169 -8.859 4.683 1.00 97.00 91 GLU A O 1
ATOM 662 N N . GLY A 1 92 ? -7.821 -10.381 4.572 1.00 94.88 92 GLY A N 1
ATOM 663 C CA . GLY A 1 92 ? -7.876 -10.676 6.014 1.00 94.88 92 GLY A CA 1
ATOM 664 C C . GLY A 1 92 ? -8.432 -9.560 6.908 1.00 94.88 92 GLY A C 1
ATOM 665 O O . GLY A 1 92 ? -8.461 -9.693 8.128 1.00 94.88 92 GLY A O 1
ATOM 666 N N . ILE A 1 93 ? -8.924 -8.469 6.318 1.00 93.44 93 ILE A N 1
ATOM 667 C CA . ILE A 1 93 ? -9.412 -7.295 7.053 1.00 93.44 93 ILE A CA 1
ATOM 668 C C . ILE A 1 93 ? -10.906 -7.365 7.418 1.00 93.44 93 ILE A C 1
ATOM 670 O O . ILE A 1 93 ? -11.430 -6.449 8.043 1.00 93.44 93 ILE A O 1
ATOM 674 N N . ASP A 1 94 ? -11.631 -8.414 7.028 1.00 88.69 94 ASP A N 1
ATOM 675 C CA . ASP A 1 94 ? -13.103 -8.441 7.072 1.00 88.69 94 ASP A CA 1
ATOM 676 C C . ASP A 1 94 ? -13.705 -8.187 8.461 1.00 88.69 94 ASP A C 1
ATOM 678 O O . ASP A 1 94 ? -14.732 -7.519 8.567 1.00 88.69 94 ASP A O 1
ATOM 682 N N . SER A 1 95 ? -13.044 -8.643 9.529 1.00 84.62 95 SER A N 1
ATOM 683 C CA . SER A 1 95 ? -13.470 -8.392 10.913 1.00 84.62 95 SER A CA 1
ATOM 684 C C . SER A 1 95 ? -13.301 -6.934 11.359 1.00 84.62 95 SER A C 1
ATOM 686 O O . SER A 1 95 ? -14.016 -6.487 12.252 1.00 84.62 95 SER A O 1
ATOM 688 N N . ALA A 1 96 ? -12.385 -6.192 10.732 1.00 86.56 96 ALA A N 1
ATOM 689 C CA . ALA A 1 96 ? -11.955 -4.854 11.143 1.00 86.56 96 ALA A CA 1
ATOM 690 C C . ALA A 1 96 ? -12.332 -3.738 10.162 1.00 86.56 96 ALA A C 1
ATOM 692 O O . ALA A 1 96 ? -12.230 -2.556 10.487 1.00 86.56 96 ALA A O 1
ATOM 693 N N . ALA A 1 97 ? -12.743 -4.081 8.945 1.00 84.25 97 ALA A N 1
ATOM 694 C CA . ALA A 1 97 ? -12.858 -3.121 7.863 1.00 84.25 97 ALA A CA 1
ATOM 695 C C . ALA A 1 97 ? -14.187 -2.357 7.876 1.00 84.25 97 ALA A C 1
ATOM 697 O O . ALA A 1 97 ? -15.088 -2.583 7.054 1.00 84.25 97 ALA A O 1
ATOM 698 N N . THR A 1 98 ? -14.260 -1.398 8.799 1.00 92.12 98 THR A N 1
ATOM 699 C CA . THR A 1 98 ? -15.329 -0.404 8.875 1.00 92.12 98 THR A CA 1
ATOM 700 C C . THR A 1 98 ? -15.368 0.450 7.597 1.00 92.12 98 THR A C 1
ATOM 702 O O . THR A 1 98 ? -14.338 0.656 6.943 1.00 92.12 98 THR A O 1
ATOM 705 N N . PRO A 1 99 ? -16.540 0.984 7.199 1.00 93.88 99 PRO A N 1
ATOM 706 C CA . PRO A 1 99 ? -16.630 1.883 6.046 1.00 93.88 99 PRO A CA 1
ATOM 707 C C . PRO A 1 99 ? -15.726 3.116 6.171 1.00 93.88 99 PRO A C 1
ATOM 709 O O . PRO A 1 99 ? -15.205 3.599 5.168 1.00 93.88 99 PRO A O 1
ATOM 712 N N . LEU A 1 100 ? -15.527 3.612 7.398 1.00 93.38 100 LEU A N 1
ATOM 713 C CA . LEU A 1 100 ? -14.634 4.734 7.670 1.00 93.38 100 LEU A CA 1
ATOM 714 C C . LEU A 1 100 ? -13.174 4.351 7.421 1.00 93.38 100 LEU A C 1
ATOM 716 O O . LEU A 1 100 ? -12.494 5.074 6.698 1.00 93.38 100 LEU A O 1
ATOM 720 N N . LEU A 1 101 ? -12.711 3.214 7.952 1.00 95.75 101 LEU A N 1
ATOM 721 C CA . LEU A 1 101 ? -11.343 2.744 7.730 1.00 95.75 101 LEU A CA 1
ATOM 722 C C . LEU A 1 101 ? -11.053 2.567 6.239 1.00 95.75 101 LEU A C 1
ATOM 724 O O . LEU A 1 101 ? -10.014 3.028 5.773 1.00 95.75 101 LEU A O 1
ATOM 728 N N . ARG A 1 102 ? -11.973 1.954 5.478 1.00 95.56 102 ARG A N 1
ATOM 729 C CA . ARG A 1 102 ? -11.796 1.763 4.026 1.00 95.56 102 ARG A CA 1
ATOM 730 C C . ARG A 1 102 ? -11.644 3.094 3.301 1.00 95.56 102 ARG A C 1
ATOM 732 O O . ARG A 1 102 ? -10.682 3.264 2.563 1.00 95.56 102 ARG A O 1
ATOM 739 N N . ARG A 1 103 ? -12.525 4.062 3.580 1.00 97.00 103 ARG A N 1
ATOM 740 C CA . ARG A 1 103 ? -12.413 5.406 2.996 1.00 97.00 103 ARG A CA 1
ATOM 741 C C . ARG A 1 103 ? -11.110 6.097 3.372 1.00 97.00 103 ARG A C 1
ATOM 743 O O . ARG A 1 103 ? -10.464 6.664 2.506 1.00 97.00 103 ARG A O 1
ATOM 750 N N . ARG A 1 104 ? -10.702 6.041 4.644 1.00 97.75 104 ARG A N 1
ATOM 751 C CA . ARG A 1 104 ? -9.442 6.650 5.099 1.00 97.75 104 ARG A CA 1
ATOM 752 C C . ARG A 1 104 ? -8.227 6.017 4.447 1.00 97.75 104 ARG A C 1
ATOM 754 O O . ARG A 1 104 ? -7.290 6.731 4.114 1.00 97.75 104 ARG A O 1
ATOM 761 N N . PHE A 1 105 ? -8.247 4.701 4.267 1.00 98.12 105 PHE A N 1
ATOM 762 C CA . PHE A 1 105 ? -7.199 4.014 3.534 1.00 98.12 105 PHE A CA 1
ATOM 763 C C . PHE A 1 105 ? -7.166 4.491 2.080 1.00 98.12 105 PHE A C 1
ATOM 765 O O . PHE A 1 105 ? -6.128 4.957 1.637 1.00 98.12 105 PHE A O 1
ATOM 772 N N . GLU A 1 106 ? -8.296 4.463 1.370 1.00 97.44 106 GLU A N 1
ATOM 773 C CA . GLU A 1 106 ? -8.390 4.916 -0.027 1.00 97.44 106 GLU A CA 1
ATOM 774 C C . GLU A 1 106 ? -7.971 6.387 -0.215 1.00 97.44 106 GLU A C 1
ATOM 776 O O . GLU A 1 106 ? -7.305 6.705 -1.193 1.00 97.44 106 GLU A O 1
ATOM 781 N N . GLU A 1 107 ? -8.312 7.275 0.725 1.00 98.19 107 GLU A N 1
ATOM 782 C CA . GLU A 1 107 ? -7.949 8.702 0.698 1.00 98.19 107 GLU A CA 1
ATOM 783 C C . GLU A 1 107 ? -6.444 8.960 0.883 1.00 98.19 107 GLU A C 1
ATOM 785 O O . GLU A 1 107 ? -5.940 9.978 0.412 1.00 98.19 107 GLU A O 1
ATOM 790 N N . LEU A 1 108 ? -5.742 8.088 1.610 1.00 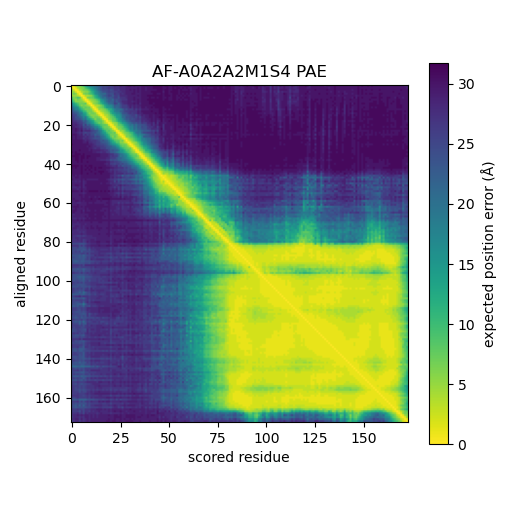98.50 108 LEU A N 1
ATOM 791 C CA . LEU A 1 108 ? -4.349 8.294 2.029 1.00 98.50 108 LEU A CA 1
ATOM 792 C C . LEU A 1 108 ? -3.358 7.348 1.333 1.00 98.50 108 LEU A C 1
ATOM 794 O O . LEU A 1 108 ? -2.149 7.531 1.457 1.00 98.50 108 LEU A O 1
ATOM 798 N N . SER A 1 109 ? -3.860 6.322 0.648 1.00 98.62 109 SER A N 1
ATOM 799 C CA . SER A 1 109 ? -3.077 5.248 0.041 1.00 98.62 109 SER A CA 1
ATOM 800 C C . SER A 1 109 ? -2.425 5.698 -1.262 1.00 98.62 109 SER A C 1
ATOM 802 O O . SER A 1 109 ? -3.090 6.128 -2.208 1.00 98.62 109 SER A O 1
ATOM 804 N N . THR A 1 110 ? -1.111 5.499 -1.346 1.00 98.31 110 THR A N 1
ATOM 805 C CA . THR A 1 110 ? -0.349 5.742 -2.575 1.00 98.31 110 THR A CA 1
ATOM 806 C C . THR A 1 110 ? -0.676 4.706 -3.651 1.00 98.31 110 THR A C 1
ATOM 808 O O . THR A 1 110 ? -0.668 5.023 -4.845 1.00 98.31 110 THR A O 1
ATOM 811 N N . LEU A 1 111 ? -0.998 3.467 -3.252 1.00 98.25 111 LEU A N 1
ATOM 812 C CA . LEU A 1 111 ? -1.449 2.410 -4.154 1.00 98.25 111 LEU A CA 1
ATOM 813 C C . LEU A 1 111 ? -2.804 2.745 -4.771 1.00 98.25 111 LEU A C 1
ATOM 815 O O . LEU A 1 111 ? -2.953 2.539 -5.975 1.00 98.25 111 LEU A O 1
ATOM 819 N N . ALA A 1 112 ? -3.745 3.263 -3.975 1.00 98.06 112 ALA A N 1
ATOM 820 C CA . ALA A 1 112 ? -5.077 3.664 -4.414 1.00 98.06 112 ALA A CA 1
ATOM 821 C C . ALA A 1 112 ? -5.025 4.883 -5.338 1.00 98.06 112 ALA A C 1
ATOM 823 O O . ALA A 1 112 ? -5.629 4.854 -6.409 1.00 98.06 112 ALA A O 1
ATOM 824 N N . GLU A 1 113 ? -4.244 5.910 -4.983 1.00 98.25 113 GLU A N 1
ATOM 825 C CA . GLU A 1 113 ? -4.035 7.095 -5.827 1.00 98.25 113 GLU A CA 1
ATOM 826 C C . GLU A 1 113 ? -3.501 6.724 -7.222 1.00 98.25 113 GLU A C 1
ATOM 828 O O . GLU A 1 113 ? -3.865 7.340 -8.224 1.00 98.25 113 GLU A O 1
ATOM 833 N N . ASN A 1 114 ? -2.662 5.687 -7.297 1.00 97.94 114 ASN A N 1
ATOM 834 C CA . ASN A 1 114 ? -1.997 5.254 -8.523 1.00 97.94 114 ASN A CA 1
ATOM 835 C C . ASN A 1 114 ? -2.562 3.940 -9.094 1.00 97.94 114 ASN A C 1
ATOM 837 O O . ASN A 1 114 ? -1.886 3.292 -9.900 1.00 97.94 114 ASN A O 1
ATOM 841 N N . ASP A 1 115 ? -3.772 3.525 -8.711 1.00 95.88 115 ASP A N 1
ATOM 842 C CA . ASP A 1 115 ? -4.319 2.236 -9.144 1.00 95.88 115 ASP A CA 1
ATOM 843 C C . ASP A 1 115 ? -4.369 2.119 -10.678 1.00 95.88 115 ASP A C 1
ATOM 845 O O . ASP A 1 115 ? -4.708 3.056 -11.404 1.00 95.88 115 ASP A O 1
ATOM 849 N N . GLY A 1 116 ? -3.958 0.960 -11.195 1.00 93.69 116 GLY A N 1
ATOM 850 C CA . GLY A 1 116 ? -3.858 0.712 -12.633 1.00 93.69 116 GLY A CA 1
ATOM 851 C C . GLY A 1 116 ? -2.727 1.453 -13.360 1.00 93.69 116 GLY A C 1
ATOM 852 O O . GLY A 1 116 ? -2.540 1.212 -14.558 1.00 93.69 116 GLY A O 1
ATOM 853 N N . SER A 1 117 ? -1.964 2.318 -12.685 1.00 96.94 117 SER A N 1
ATOM 854 C CA . SER A 1 117 ? -0.838 3.044 -13.285 1.00 96.94 117 SER A CA 1
ATOM 855 C C . SER A 1 117 ? 0.365 2.130 -13.496 1.00 96.94 117 SER A C 1
ATOM 857 O O . SER A 1 117 ? 0.475 1.072 -12.881 1.00 96.94 117 SER A O 1
ATOM 859 N N . ALA A 1 118 ? 1.266 2.509 -14.403 1.00 96.88 118 ALA A N 1
ATOM 860 C CA . ALA A 1 118 ? 2.486 1.748 -14.633 1.00 96.88 118 ALA A CA 1
ATOM 861 C C . ALA A 1 118 ? 3.499 2.005 -13.506 1.00 96.88 118 ALA A C 1
ATOM 863 O O . ALA A 1 118 ? 3.663 3.143 -13.066 1.00 96.88 118 ALA A O 1
ATOM 864 N N . ALA A 1 119 ? 4.140 0.943 -13.022 1.00 96.31 119 ALA A N 1
ATOM 865 C CA . ALA A 1 119 ? 5.229 1.016 -12.058 1.00 96.31 119 ALA A CA 1
ATOM 866 C C . ALA A 1 119 ? 6.157 -0.193 -12.215 1.00 96.31 119 ALA A C 1
ATOM 868 O O . ALA A 1 119 ? 5.725 -1.273 -12.631 1.00 96.31 119 ALA A O 1
ATOM 869 N N . ASN A 1 120 ? 7.436 -0.020 -11.891 1.00 94.62 120 ASN A N 1
ATOM 870 C CA . ASN A 1 120 ? 8.385 -1.133 -11.818 1.00 94.62 120 ASN A CA 1
ATOM 871 C C . ASN A 1 120 ? 8.379 -1.792 -10.425 1.00 94.62 120 ASN A C 1
ATOM 873 O O . ASN A 1 120 ? 7.777 -1.281 -9.477 1.00 94.62 120 ASN A O 1
ATOM 877 N N . ALA A 1 121 ? 9.064 -2.930 -10.285 1.00 93.31 121 ALA A N 1
ATOM 878 C CA . ALA A 1 121 ? 9.050 -3.716 -9.048 1.00 93.31 121 ALA A CA 1
ATOM 879 C C . ALA A 1 121 ? 9.543 -2.932 -7.816 1.00 93.31 121 ALA A C 1
ATOM 881 O O . ALA A 1 121 ? 8.953 -3.043 -6.743 1.00 93.31 121 ALA A O 1
ATOM 882 N N . ALA A 1 122 ? 10.581 -2.103 -7.969 1.00 94.31 122 ALA A N 1
ATOM 883 C CA . ALA A 1 122 ? 11.133 -1.309 -6.871 1.00 94.31 122 ALA A CA 1
ATOM 884 C C . ALA A 1 122 ? 10.157 -0.219 -6.397 1.00 94.31 122 ALA A C 1
ATOM 886 O O . ALA A 1 122 ? 10.007 0.015 -5.198 1.00 94.31 122 ALA A O 1
ATOM 887 N N . GLN A 1 123 ? 9.459 0.431 -7.332 1.00 96.62 123 GLN A N 1
ATOM 888 C CA . GLN A 1 123 ? 8.420 1.409 -7.008 1.00 96.62 123 GLN A CA 1
ATOM 889 C C . GLN A 1 123 ? 7.236 0.750 -6.292 1.00 96.62 123 GLN A C 1
ATOM 891 O O . GLN A 1 123 ? 6.750 1.294 -5.301 1.00 96.62 123 GLN A O 1
ATOM 896 N N . LEU A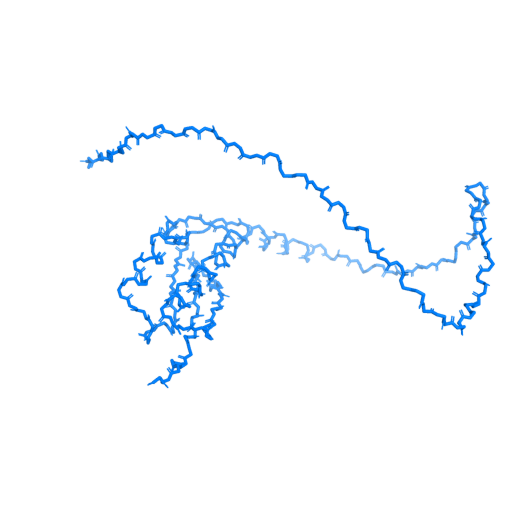 1 124 ? 6.789 -0.420 -6.764 1.00 97.25 124 LEU A N 1
ATOM 897 C CA . LEU A 1 124 ? 5.699 -1.165 -6.129 1.00 97.25 124 LEU A CA 1
ATOM 898 C C . LEU A 1 124 ? 6.056 -1.620 -4.716 1.00 97.25 124 LEU A C 1
ATOM 900 O O . LEU A 1 124 ? 5.233 -1.481 -3.820 1.00 97.25 124 LEU A O 1
ATOM 904 N N . ASP A 1 125 ? 7.272 -2.118 -4.502 1.00 97.00 125 ASP A N 1
ATOM 905 C CA . ASP A 1 125 ? 7.750 -2.543 -3.184 1.00 97.00 125 ASP A CA 1
ATOM 906 C C . ASP A 1 125 ? 7.779 -1.375 -2.189 1.00 97.00 125 ASP A C 1
ATOM 908 O O . ASP A 1 125 ? 7.287 -1.498 -1.066 1.00 97.00 125 ASP A O 1
ATOM 912 N N . ARG A 1 126 ? 8.256 -0.203 -2.627 1.00 98.00 126 ARG A N 1
ATOM 913 C CA . ARG A 1 126 ? 8.211 1.014 -1.812 1.00 98.00 126 ARG A CA 1
ATOM 914 C C . ARG A 1 126 ? 6.776 1.399 -1.438 1.00 98.00 126 ARG A C 1
ATOM 916 O O . ARG A 1 126 ? 6.494 1.559 -0.253 1.00 98.00 126 ARG A O 1
ATOM 923 N N . ARG A 1 127 ? 5.880 1.512 -2.427 1.00 98.38 127 ARG A N 1
ATOM 924 C CA . ARG A 1 127 ? 4.464 1.865 -2.204 1.00 98.38 127 ARG A CA 1
ATOM 925 C C . ARG A 1 127 ? 3.766 0.857 -1.298 1.00 98.38 127 ARG A C 1
ATOM 927 O O . ARG A 1 127 ? 3.032 1.238 -0.398 1.00 98.38 127 ARG A O 1
ATOM 934 N N . ALA A 1 128 ? 4.034 -0.434 -1.494 1.00 98.56 128 ALA A N 1
ATOM 935 C CA . ALA A 1 128 ? 3.475 -1.492 -0.666 1.00 98.56 128 ALA A CA 1
ATOM 936 C C . ALA A 1 128 ? 3.883 -1.330 0.803 1.00 98.56 128 ALA A C 1
ATOM 938 O O . ALA A 1 128 ? 3.033 -1.433 1.679 1.00 98.56 128 ALA A O 1
ATOM 939 N N . ARG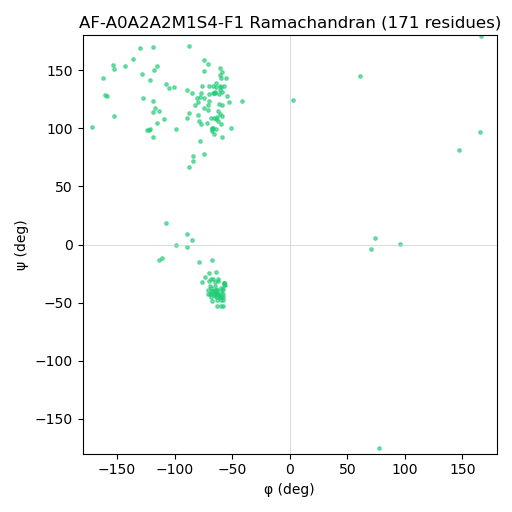 A 1 129 ? 5.159 -1.046 1.090 1.00 98.56 129 ARG A N 1
ATOM 940 C CA . ARG A 1 129 ? 5.624 -0.813 2.469 1.00 98.56 129 ARG A CA 1
ATOM 941 C C . ARG A 1 129 ? 4.963 0.413 3.100 1.00 98.56 129 ARG A C 1
ATOM 943 O O . ARG A 1 129 ? 4.453 0.301 4.211 1.00 98.56 129 ARG A O 1
ATOM 950 N N . GLU A 1 130 ? 4.932 1.535 2.381 1.00 98.69 130 GLU A N 1
ATOM 951 C CA . GLU A 1 130 ? 4.301 2.781 2.846 1.00 98.69 130 GLU A CA 1
ATOM 952 C C . GLU A 1 130 ? 2.812 2.561 3.176 1.00 98.69 130 GLU A C 1
ATOM 954 O O . GLU A 1 130 ? 2.353 2.880 4.276 1.00 98.69 130 GLU A O 1
ATOM 959 N N . ASP A 1 131 ? 2.071 1.915 2.277 1.00 98.75 131 ASP A N 1
ATOM 960 C CA . ASP A 1 131 ? 0.647 1.643 2.471 1.00 98.75 131 ASP A CA 1
ATOM 961 C C . ASP A 1 131 ? 0.379 0.531 3.503 1.00 98.75 131 ASP A C 1
ATOM 963 O O . ASP A 1 131 ? -0.647 0.543 4.186 1.00 98.75 131 ASP A O 1
ATOM 967 N N . GLY A 1 132 ? 1.303 -0.416 3.680 1.00 98.56 132 GLY A N 1
ATOM 968 C CA . GLY A 1 132 ? 1.240 -1.410 4.753 1.00 98.56 132 GLY A CA 1
ATOM 969 C C . GLY A 1 132 ? 1.315 -0.764 6.139 1.00 98.56 132 GLY A C 1
ATOM 970 O O . GLY A 1 132 ? 0.536 -1.108 7.035 1.00 98.56 132 GLY A O 1
ATOM 971 N N . ASP A 1 133 ? 2.194 0.226 6.303 1.00 98.62 133 ASP A N 1
ATOM 972 C CA . ASP A 1 133 ? 2.302 1.015 7.531 1.00 98.62 133 ASP A CA 1
ATOM 973 C C . ASP A 1 133 ? 1.088 1.922 7.768 1.00 98.62 133 ASP A C 1
ATOM 975 O O . ASP A 1 133 ? 0.626 2.052 8.912 1.00 98.62 133 ASP A O 1
ATOM 979 N N . LEU A 1 134 ? 0.532 2.505 6.701 1.00 98.69 134 LEU A N 1
ATOM 980 C CA . LEU A 1 134 ? -0.736 3.232 6.751 1.00 98.69 134 LEU A CA 1
ATOM 981 C C . LEU A 1 134 ? -1.858 2.324 7.265 1.00 98.69 134 LEU A C 1
ATOM 983 O O . LEU A 1 134 ? -2.521 2.668 8.247 1.00 98.69 134 LEU A O 1
ATOM 987 N N . LEU A 1 135 ? -2.040 1.146 6.658 1.00 98.38 135 LEU A N 1
ATOM 988 C CA . LEU A 1 135 ? -3.104 0.217 7.036 1.00 98.38 135 LEU A CA 1
ATOM 989 C C . LEU A 1 135 ? -2.980 -0.220 8.499 1.00 98.38 135 LEU A C 1
ATOM 991 O O . LEU A 1 135 ? -3.958 -0.187 9.245 1.00 98.38 135 LEU A O 1
ATOM 995 N N . ARG A 1 136 ? -1.765 -0.563 8.938 1.00 97.50 136 ARG A N 1
ATOM 996 C CA . ARG A 1 136 ? -1.482 -0.906 10.338 1.00 97.50 136 ARG A CA 1
ATOM 997 C C . ARG A 1 136 ? -1.806 0.248 11.286 1.00 97.50 136 ARG A C 1
ATOM 999 O O . ARG A 1 136 ? -2.264 0.032 12.404 1.00 97.50 136 ARG A O 1
ATOM 1006 N N . THR A 1 137 ? -1.555 1.487 10.879 1.00 97.69 137 THR A N 1
ATOM 1007 C CA . THR A 1 137 ? -1.871 2.669 11.691 1.00 97.69 137 THR A CA 1
ATOM 1008 C C . THR A 1 137 ? -3.373 2.890 11.809 1.00 97.69 137 THR A C 1
ATOM 1010 O O . THR A 1 137 ? -3.854 3.117 12.917 1.00 97.69 137 THR A O 1
ATOM 1013 N N . LEU A 1 138 ? -4.117 2.736 10.713 1.00 97.12 138 LEU A N 1
ATOM 1014 C CA . LEU A 1 138 ? -5.577 2.819 10.728 1.00 97.12 138 LEU A CA 1
ATOM 1015 C C . LEU A 1 138 ? -6.203 1.720 11.596 1.00 97.12 138 LEU A C 1
ATOM 1017 O O . LEU A 1 138 ? -7.044 2.023 12.434 1.00 97.12 138 LEU A O 1
ATOM 1021 N N . LEU A 1 139 ? -5.737 0.472 11.476 1.00 95.81 139 LEU A N 1
ATOM 1022 C CA . LEU A 1 139 ? -6.219 -0.646 12.297 1.00 95.81 139 LEU A CA 1
ATOM 1023 C C . LEU A 1 139 ? -6.027 -0.388 13.799 1.00 95.81 139 LEU A C 1
ATOM 1025 O O . LEU A 1 139 ? -6.948 -0.601 14.585 1.00 95.81 139 LEU A O 1
ATOM 1029 N N . ARG A 1 140 ? -4.872 0.154 14.203 1.00 94.06 140 ARG A N 1
ATOM 1030 C CA . ARG A 1 140 ? -4.634 0.555 15.601 1.00 94.06 140 ARG A CA 1
ATOM 1031 C C . ARG A 1 140 ? -5.549 1.692 16.053 1.00 94.06 140 ARG A C 1
ATOM 1033 O O . ARG A 1 140 ? -5.966 1.701 17.206 1.00 94.06 140 ARG A O 1
ATOM 1040 N N . GLY A 1 141 ? -5.869 2.629 15.159 1.00 93.62 141 GLY A N 1
ATOM 1041 C CA . GLY A 1 141 ? -6.843 3.694 15.414 1.00 93.62 141 GLY A CA 1
ATOM 1042 C C . GLY A 1 141 ? -8.257 3.168 15.684 1.00 93.62 141 GLY A C 1
ATOM 1043 O O . GLY A 1 141 ? -8.971 3.746 16.496 1.00 93.62 141 GLY A O 1
ATOM 1044 N N . GLU A 1 142 ? -8.622 2.035 15.080 1.00 91.81 142 GLU A N 1
ATOM 1045 C CA . GLU A 1 142 ? -9.888 1.327 15.324 1.00 91.81 142 GLU A CA 1
ATOM 1046 C C . GLU A 1 142 ? -9.827 0.365 16.535 1.00 91.81 142 GLU A C 1
ATOM 1048 O O . GLU A 1 142 ? -10.790 -0.347 16.806 1.00 91.81 142 GLU A O 1
ATOM 1053 N N . GLY A 1 143 ? -8.710 0.324 17.274 1.00 92.62 143 GLY A N 1
ATOM 1054 C CA . GLY A 1 143 ? -8.537 -0.507 18.474 1.00 92.62 143 GLY A CA 1
ATOM 1055 C C . GLY A 1 143 ? -7.844 -1.858 18.253 1.00 92.62 143 GLY A C 1
ATOM 1056 O O . GLY A 1 143 ? -7.617 -2.591 19.216 1.00 92.62 143 GLY A O 1
ATOM 1057 N N . TYR A 1 144 ? -7.442 -2.188 17.022 1.00 93.19 144 TYR A N 1
ATOM 1058 C CA . TYR A 1 144 ? -6.681 -3.404 16.709 1.00 93.19 144 TYR A CA 1
ATOM 1059 C C . TYR A 1 144 ? -5.180 -3.184 16.942 1.00 93.19 144 TYR A C 1
ATOM 1061 O O . TYR A 1 144 ? -4.388 -3.053 16.007 1.00 93.19 144 TYR A O 1
ATOM 1069 N N . TYR A 1 145 ? -4.779 -3.089 18.210 1.00 91.38 145 TYR A N 1
ATOM 1070 C CA . TYR A 1 145 ? -3.397 -2.771 18.593 1.00 91.38 145 TYR A CA 1
ATOM 1071 C C . TYR A 1 145 ? -2.374 -3.836 18.184 1.00 91.38 145 TYR A C 1
ATOM 1073 O O . TYR A 1 145 ? -1.249 -3.488 17.818 1.00 91.38 145 TYR A O 1
ATOM 1081 N N . ASP A 1 146 ? -2.793 -5.102 18.179 1.00 91.69 146 ASP A N 1
ATOM 1082 C CA . ASP A 1 146 ? -1.971 -6.256 17.801 1.00 91.69 146 ASP A CA 1
ATOM 1083 C C . ASP A 1 146 ? -2.033 -6.580 16.301 1.00 91.69 146 ASP A C 1
ATOM 1085 O O . ASP A 1 146 ? -1.514 -7.613 15.867 1.00 91.69 146 ASP A O 1
ATOM 1089 N N . ALA A 1 147 ? -2.652 -5.706 15.499 1.00 93.75 147 ALA A N 1
ATOM 1090 C CA . ALA A 1 147 ? -2.789 -5.923 14.071 1.00 93.75 147 ALA A CA 1
ATOM 1091 C C . ALA A 1 147 ? -1.426 -6.079 13.387 1.00 93.75 147 ALA A C 1
ATOM 1093 O O . ALA A 1 147 ? -0.523 -5.244 13.532 1.00 93.75 147 ALA A O 1
ATOM 1094 N N . ARG A 1 148 ? -1.306 -7.121 12.566 1.00 95.94 148 ARG A N 1
ATOM 1095 C CA . ARG A 1 148 ? -0.149 -7.346 11.697 1.00 95.94 148 ARG A CA 1
ATOM 1096 C C . ARG A 1 148 ? -0.544 -7.076 10.260 1.00 95.94 148 ARG A C 1
ATOM 1098 O O . ARG A 1 148 ? -1.622 -7.460 9.825 1.00 95.94 148 ARG A O 1
ATOM 1105 N N . VAL A 1 149 ? 0.337 -6.413 9.523 1.00 97.94 149 VAL A N 1
ATOM 1106 C CA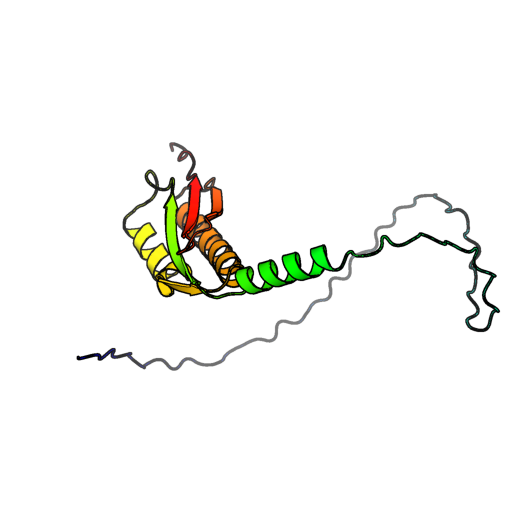 . VAL A 1 149 ? 0.172 -6.202 8.086 1.00 97.94 149 VAL A CA 1
ATOM 1107 C C . VAL A 1 149 ? 1.444 -6.667 7.405 1.00 97.94 149 VAL A C 1
ATOM 1109 O O . VAL A 1 149 ? 2.540 -6.247 7.774 1.00 97.94 149 VAL A O 1
ATOM 1112 N N . THR A 1 150 ? 1.295 -7.555 6.432 1.00 98.19 150 THR A N 1
ATOM 1113 C CA . THR A 1 150 ? 2.385 -8.012 5.570 1.00 98.19 150 THR A CA 1
ATOM 1114 C C . THR A 1 150 ? 2.081 -7.632 4.134 1.00 98.19 150 THR A C 1
ATOM 1116 O O . THR A 1 150 ? 0.919 -7.527 3.734 1.00 98.19 150 THR A O 1
ATOM 1119 N N . THR A 1 151 ? 3.130 -7.406 3.352 1.00 98.31 151 THR A N 1
ATOM 1120 C CA . THR A 1 151 ? 2.991 -7.040 1.948 1.00 98.31 151 THR A CA 1
ATOM 1121 C C . THR A 1 151 ? 3.692 -8.042 1.059 1.00 98.31 151 THR A C 1
ATOM 1123 O O . THR A 1 151 ? 4.757 -8.566 1.384 1.00 98.31 151 THR A O 1
ATOM 1126 N N . ARG A 1 152 ? 3.062 -8.336 -0.075 1.00 97.81 152 ARG A N 1
ATOM 1127 C CA . ARG A 1 152 ? 3.642 -9.166 -1.128 1.00 97.81 152 ARG A CA 1
ATOM 1128 C C . ARG A 1 152 ? 3.232 -8.637 -2.491 1.00 97.81 152 ARG A C 1
ATOM 1130 O O . ARG A 1 152 ? 2.176 -8.024 -2.635 1.00 97.81 152 ARG A O 1
ATOM 1137 N N . ILE A 1 153 ? 4.059 -8.911 -3.489 1.00 97.50 153 ILE A N 1
ATOM 1138 C CA . ILE A 1 153 ? 3.759 -8.613 -4.886 1.00 97.50 153 ILE A CA 1
ATOM 1139 C C . ILE A 1 153 ? 3.630 -9.950 -5.601 1.00 97.50 153 ILE A C 1
ATOM 1141 O O . ILE A 1 153 ? 4.591 -10.712 -5.687 1.00 97.50 153 ILE A O 1
ATOM 1145 N N . GLU A 1 154 ? 2.432 -10.244 -6.089 1.00 96.56 154 GLU A N 1
ATOM 1146 C CA . GLU A 1 154 ? 2.177 -11.416 -6.916 1.00 96.56 154 GLU A CA 1
ATOM 1147 C C . GLU A 1 154 ? 2.574 -11.076 -8.363 1.00 96.56 154 GLU A C 1
ATOM 1149 O O . GLU A 1 154 ? 2.049 -10.111 -8.937 1.00 96.56 154 GLU A O 1
ATOM 1154 N N . PRO A 1 155 ? 3.533 -11.808 -8.959 1.00 93.06 155 PRO A N 1
ATOM 1155 C CA . PRO A 1 155 ? 3.975 -11.549 -10.320 1.00 93.06 155 PRO A CA 1
ATOM 1156 C C . PRO A 1 155 ? 2.899 -11.954 -11.334 1.00 93.06 155 PRO A C 1
ATOM 1158 O O . PRO A 1 155 ? 2.073 -12.831 -11.091 1.00 93.06 155 PRO A O 1
ATOM 1161 N N . GLY A 1 156 ? 2.939 -11.341 -12.513 1.00 91.19 156 GLY A N 1
ATOM 1162 C CA . GLY A 1 156 ? 2.032 -11.643 -13.615 1.00 91.19 156 GLY A CA 1
ATOM 1163 C C . GLY A 1 156 ? 2.091 -10.569 -14.695 1.00 91.19 156 GLY A C 1
ATOM 1164 O O . GLY A 1 156 ? 2.808 -9.578 -14.556 1.00 91.19 156 GLY A O 1
ATOM 1165 N N . ALA A 1 157 ? 1.305 -10.739 -15.763 1.00 90.31 157 ALA A N 1
ATOM 1166 C CA . ALA A 1 157 ? 1.179 -9.726 -16.820 1.00 90.31 157 ALA A CA 1
ATOM 1167 C C . ALA A 1 157 ? 0.711 -8.365 -16.266 1.00 90.31 157 ALA A C 1
ATOM 1169 O O . ALA A 1 157 ? 1.133 -7.311 -16.740 1.00 90.31 157 ALA A O 1
ATOM 1170 N N . LYS A 1 158 ? -0.129 -8.411 -15.227 1.00 94.56 158 LYS A N 1
ATOM 1171 C CA . LYS A 1 158 ? -0.506 -7.287 -14.375 1.00 94.56 158 LYS A CA 1
ATOM 1172 C C . LYS A 1 158 ? -0.138 -7.665 -12.933 1.00 94.56 158 LYS A C 1
ATOM 1174 O O . LYS A 1 158 ? -0.889 -8.435 -12.336 1.00 94.56 158 LYS A O 1
ATOM 1179 N N . PRO A 1 159 ? 1.010 -7.213 -12.396 1.00 96.19 159 PRO A N 1
ATOM 1180 C CA . PRO A 1 159 ? 1.396 -7.511 -11.020 1.00 96.19 159 PRO A CA 1
ATOM 1181 C C . PRO A 1 159 ? 0.317 -7.076 -10.025 1.00 96.19 159 PRO A C 1
ATOM 1183 O O . PRO A 1 159 ? -0.314 -6.031 -10.214 1.00 96.19 159 PRO A O 1
ATOM 1186 N N . GLN A 1 160 ? 0.123 -7.857 -8.963 1.00 98.00 160 GLN A N 1
ATOM 1187 C CA . GLN A 1 160 ? -0.878 -7.578 -7.936 1.00 98.00 160 GLN A CA 1
ATOM 1188 C C . GLN A 1 160 ? -0.192 -7.343 -6.586 1.00 98.00 160 GLN A C 1
ATOM 1190 O O . GLN A 1 160 ? 0.449 -8.238 -6.039 1.00 98.00 160 GLN A O 1
ATOM 1195 N N . VAL A 1 161 ? -0.333 -6.142 -6.031 1.00 98.44 161 VAL A N 1
ATOM 1196 C CA . VAL A 1 161 ? 0.122 -5.829 -4.672 1.00 98.44 161 VAL A CA 1
ATOM 1197 C C . VAL A 1 161 ? -0.924 -6.325 -3.681 1.00 98.44 161 VAL A C 1
ATOM 1199 O O . VAL A 1 161 ? -2.102 -5.984 -3.786 1.00 98.44 161 VAL A O 1
ATOM 1202 N N . VAL A 1 162 ? -0.512 -7.129 -2.708 1.00 98.56 162 VAL A N 1
ATOM 1203 C CA . VAL A 1 162 ? -1.409 -7.642 -1.673 1.00 98.56 162 VAL A CA 1
ATOM 1204 C C . VAL A 1 162 ? -0.958 -7.167 -0.302 1.00 98.56 162 VAL A C 1
ATOM 1206 O O . VAL A 1 162 ? 0.174 -7.422 0.109 1.00 98.56 162 VAL A O 1
ATOM 1209 N N . LEU A 1 163 ? -1.872 -6.498 0.397 1.00 98.50 163 LEU A N 1
ATOM 1210 C CA . LEU A 1 163 ? -1.757 -6.110 1.799 1.00 98.50 163 LEU A CA 1
ATOM 1211 C C . LEU A 1 163 ? -2.532 -7.137 2.630 1.00 98.50 163 LEU A C 1
ATOM 1213 O O . LEU A 1 163 ? -3.758 -7.087 2.703 1.00 98.50 163 LEU A O 1
ATOM 1217 N N . ALA A 1 164 ? -1.836 -8.104 3.219 1.00 97.94 164 ALA A N 1
ATOM 1218 C CA . ALA A 1 164 ? -2.457 -9.101 4.084 1.00 97.94 164 ALA A CA 1
ATOM 1219 C C . ALA A 1 164 ? -2.504 -8.567 5.517 1.00 97.94 164 ALA A C 1
ATOM 1221 O O . ALA A 1 164 ? -1.460 -8.373 6.143 1.00 97.94 164 ALA A O 1
ATOM 1222 N N . ALA A 1 165 ? -3.713 -8.315 6.013 1.00 97.06 165 ALA A N 1
ATOM 1223 C CA . ALA A 1 165 ? -3.969 -7.857 7.365 1.00 97.06 165 ALA A CA 1
ATOM 1224 C C . ALA A 1 165 ? -4.420 -9.021 8.252 1.00 97.06 165 ALA A C 1
ATOM 1226 O O . ALA A 1 165 ? -5.298 -9.799 7.893 1.00 97.06 165 ALA A O 1
ATOM 1227 N N . GLU A 1 166 ? -3.857 -9.084 9.450 1.00 95.75 166 GLU A N 1
ATOM 1228 C CA . GLU A 1 166 ? -4.298 -9.935 10.547 1.00 95.75 166 GLU A CA 1
ATOM 1229 C C . GLU A 1 166 ? -4.685 -9.002 11.700 1.00 95.75 166 GLU A C 1
ATOM 1231 O O . GLU A 1 166 ? -3.810 -8.594 12.466 1.00 95.75 166 GLU A O 1
ATOM 1236 N N . PRO A 1 167 ? -5.964 -8.597 11.826 1.00 87.69 167 PRO A N 1
ATOM 1237 C CA . PRO A 1 167 ? -6.373 -7.623 12.841 1.00 87.69 167 PRO A CA 1
ATOM 1238 C C . PRO A 1 167 ? -6.176 -8.105 14.289 1.00 87.69 167 PRO A C 1
ATOM 1240 O O . PRO A 1 167 ? -6.041 -7.285 15.192 1.00 87.69 167 PRO A O 1
ATOM 1243 N N . GLY A 1 168 ? -6.134 -9.423 14.516 1.00 82.38 168 GLY A N 1
ATOM 1244 C CA . GLY A 1 168 ? -6.112 -10.021 15.853 1.00 82.38 168 GLY A CA 1
ATOM 1245 C C . GLY A 1 168 ? -7.490 -10.026 16.525 1.00 82.38 168 GLY A C 1
ATOM 1246 O O . GLY A 1 168 ? -8.505 -9.677 15.919 1.00 82.38 168 GLY A O 1
ATOM 1247 N N . THR A 1 169 ? -7.543 -10.466 17.781 1.00 75.19 169 THR A N 1
ATOM 1248 C CA . THR A 1 169 ? -8.757 -10.413 18.609 1.00 75.19 169 THR A CA 1
ATOM 1249 C C . THR A 1 169 ? -8.826 -9.089 19.355 1.00 75.19 169 THR A C 1
ATOM 1251 O O . THR A 1 169 ? -7.851 -8.702 19.997 1.00 75.19 169 THR A O 1
ATOM 1254 N N . LEU A 1 170 ? -9.983 -8.425 19.335 1.00 64.69 170 LEU A N 1
ATOM 1255 C CA . LEU A 1 170 ? -10.227 -7.277 20.208 1.00 64.69 170 LEU A CA 1
ATOM 1256 C C . LEU A 1 170 ? -10.217 -7.749 21.674 1.00 64.69 170 LEU A C 1
ATOM 1258 O O . LEU A 1 170 ? -10.904 -8.728 21.980 1.00 64.69 170 LEU A O 1
ATOM 1262 N N . PRO A 1 171 ? -9.475 -7.096 22.587 1.00 60.84 171 PRO A N 1
ATOM 1263 C CA . PRO A 1 171 ? -9.600 -7.384 24.007 1.00 60.84 171 PRO A CA 1
ATOM 1264 C C . PRO A 1 171 ? -11.029 -7.040 24.438 1.00 60.84 171 PRO A C 1
ATOM 1266 O O . PRO A 1 171 ? -11.454 -5.890 24.358 1.00 60.84 171 PRO A O 1
ATOM 1269 N N . SER A 1 172 ? -11.794 -8.051 24.845 1.00 64.94 172 SER A N 1
ATOM 1270 C CA . SER A 1 172 ? -13.125 -7.870 25.421 1.00 64.94 172 SER A CA 1
ATOM 1271 C C . SER A 1 172 ? -12.991 -7.103 26.737 1.00 64.94 172 SER A C 1
ATOM 1273 O O . SER A 1 172 ? -12.439 -7.641 27.699 1.00 64.94 172 SER A O 1
ATOM 1275 N N . GLY A 1 173 ? -13.424 -5.840 26.728 1.00 52.28 173 GLY A N 1
ATOM 1276 C CA . GLY A 1 173 ? -13.532 -4.975 27.906 1.00 52.28 173 GLY A CA 1
ATOM 1277 C C . GLY A 1 173 ? -14.851 -5.135 28.647 1.00 52.28 173 GLY A C 1
ATOM 1278 O O . GLY A 1 173 ? -15.792 -5.725 28.068 1.00 52.28 173 GLY A O 1
#